Protein AF-A0AAW2DMS9-F1 (afdb_monomer)

InterPro domains:
  IPR039776 Sister chromatid cohesion protein Pds5 [PTHR12663] (1-116)

Nearest PDB structures (foldseek):
  6p7v-assembly1_A  TM=5.536E-01  e=5.545E+00  Kluyveromyces lactis
  3rce-assembly1_A  TM=3.469E-01  e=4.468E+00  Campylobacter lari

Foldseek 3Di:
DLVVLVVLLVVLLCVLVDDPVCVVVLLVSLVVCLVVLVLVVCVVVVNPVSSLSNLLSLLSNVPDPDDPSSNVSSVNSVVCCVVPDPDDDPSNVVSVVVSVVVVVVVVDPPVPPPPD

Sequence (116 aa):
MKEIFQLIAAACENMSHMSTRSYKKVTSILDTIAKVKLCFVMLDHECDALVVEMFQSFMKMIRSNHPLVVLSTMETIMSLFINESEDIFLDFLSSLFAIVRKANQNVSPISSTLGE

Structure (mmCIF, N/CA/C/O backbone):
data_AF-A0AAW2DMS9-F1
#
_entry.id   AF-A0AAW2DMS9-F1
#
loop_
_atom_site.group_PDB
_atom_site.id
_atom_site.type_symbol
_atom_site.label_atom_id
_atom_site.label_alt_id
_atom_site.label_comp_id
_atom_site.label_asym_id
_atom_site.label_entity_id
_atom_site.label_seq_id
_atom_site.pdbx_PDB_ins_code
_atom_site.Cartn_x
_atom_site.Cartn_y
_atom_site.Cartn_z
_atom_site.occupancy
_atom_site.B_iso_or_equiv
_atom_site.auth_seq_id
_atom_site.auth_comp_id
_atom_site.auth_asym_id
_atom_site.auth_atom_id
_atom_site.pdbx_PDB_model_num
ATOM 1 N N . MET A 1 1 ? -14.762 7.860 5.493 1.00 87.81 1 MET A N 1
ATOM 2 C CA . MET A 1 1 ? -13.297 7.621 5.472 1.00 87.81 1 MET A CA 1
ATOM 3 C C . MET A 1 1 ? -12.937 6.273 4.861 1.00 87.81 1 MET A C 1
ATOM 5 O O . MET A 1 1 ? -12.182 6.282 3.899 1.00 87.81 1 MET A O 1
ATOM 9 N N . LYS A 1 2 ? -13.510 5.145 5.318 1.00 91.06 2 LYS A N 1
ATOM 10 C CA . LYS A 1 2 ? -13.210 3.804 4.765 1.00 91.06 2 LYS A CA 1
ATOM 11 C C . LYS A 1 2 ? -13.360 3.706 3.235 1.00 91.06 2 LYS A C 1
ATOM 13 O O . LYS A 1 2 ? -12.476 3.179 2.576 1.00 91.06 2 LYS A O 1
ATOM 18 N N . GLU A 1 3 ? -14.401 4.309 2.662 1.00 94.06 3 GLU A N 1
ATOM 19 C CA . GLU A 1 3 ? -14.625 4.371 1.202 1.00 94.06 3 GLU A CA 1
ATOM 20 C C . GLU A 1 3 ? -13.470 5.044 0.436 1.00 94.06 3 GLU A C 1
ATOM 22 O O . GLU A 1 3 ? -13.098 4.615 -0.654 1.00 94.06 3 GLU A O 1
ATOM 27 N N . ILE A 1 4 ? -12.861 6.084 1.019 1.00 93.06 4 ILE A N 1
ATOM 28 C CA . ILE A 1 4 ? -11.708 6.773 0.422 1.00 93.06 4 ILE A CA 1
ATOM 29 C C . ILE A 1 4 ? -10.494 5.845 0.440 1.00 93.06 4 ILE A C 1
ATOM 31 O O . ILE A 1 4 ? -9.781 5.746 -0.556 1.00 93.06 4 ILE A O 1
ATOM 35 N N . PHE A 1 5 ? -10.273 5.129 1.543 1.00 94.38 5 PHE A N 1
ATOM 36 C CA . PHE A 1 5 ? -9.180 4.163 1.643 1.00 94.38 5 PHE A CA 1
ATOM 37 C C . PHE A 1 5 ? -9.346 3.004 0.662 1.00 94.38 5 PHE A C 1
ATOM 39 O O . PHE A 1 5 ? -8.376 2.621 0.018 1.00 94.38 5 PHE A O 1
ATOM 46 N N . GLN A 1 6 ? -10.572 2.511 0.471 1.00 94.31 6 GLN A N 1
ATOM 47 C CA . GLN A 1 6 ? -10.878 1.506 -0.550 1.00 94.31 6 GLN A CA 1
ATOM 48 C C . GLN A 1 6 ? -10.545 2.017 -1.954 1.00 94.31 6 GLN A C 1
ATOM 50 O O . GLN A 1 6 ? -9.915 1.308 -2.736 1.00 94.31 6 GLN A O 1
ATOM 55 N N . LEU A 1 7 ? -10.899 3.269 -2.264 1.00 93.06 7 LEU A N 1
ATOM 56 C CA . LEU A 1 7 ? -10.562 3.877 -3.549 1.00 93.06 7 LEU A CA 1
ATOM 57 C C . LEU A 1 7 ? -9.041 3.989 -3.746 1.00 93.06 7 LEU A C 1
ATOM 59 O O . LEU A 1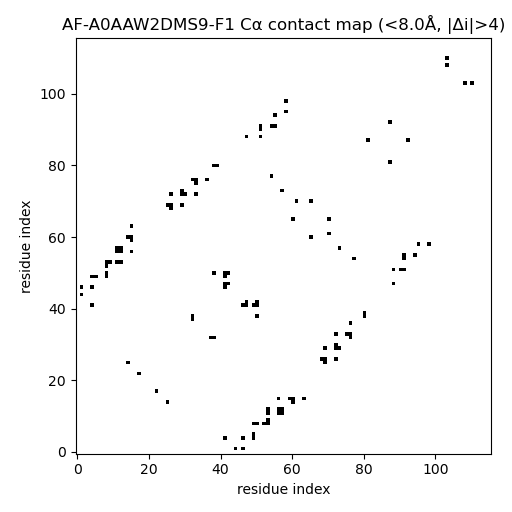 7 ? -8.545 3.755 -4.848 1.00 93.06 7 LEU A O 1
ATOM 63 N N . ILE A 1 8 ? -8.294 4.322 -2.690 1.00 91.06 8 ILE A N 1
ATOM 64 C CA . ILE A 1 8 ? -6.829 4.409 -2.732 1.00 91.06 8 ILE A CA 1
ATOM 65 C C . ILE A 1 8 ? -6.196 3.021 -2.907 1.00 91.06 8 ILE A C 1
ATOM 67 O O . ILE A 1 8 ? -5.314 2.869 -3.753 1.00 91.06 8 ILE A O 1
ATOM 71 N N . ALA A 1 9 ? -6.654 2.010 -2.165 1.00 90.44 9 ALA A N 1
ATOM 72 C CA . ALA A 1 9 ? -6.175 0.633 -2.288 1.00 90.44 9 ALA A CA 1
ATOM 73 C C . ALA A 1 9 ? -6.430 0.084 -3.703 1.00 90.44 9 ALA A C 1
ATOM 75 O O . ALA A 1 9 ? -5.502 -0.390 -4.361 1.00 90.44 9 ALA A O 1
ATOM 76 N N . ALA A 1 10 ? -7.641 0.284 -4.234 1.00 89.81 10 ALA A N 1
ATOM 77 C CA . ALA A 1 10 ? -7.988 -0.072 -5.608 1.00 89.81 10 ALA A CA 1
ATOM 78 C C . ALA A 1 10 ? -7.136 0.691 -6.637 1.00 89.81 10 ALA A C 1
ATOM 80 O O . ALA A 1 10 ? -6.719 0.133 -7.655 1.00 89.81 10 ALA A O 1
ATOM 81 N N . ALA A 1 11 ? -6.832 1.969 -6.392 1.00 87.44 11 ALA A N 1
ATOM 82 C CA . ALA A 1 11 ? -5.934 2.727 -7.257 1.00 87.44 11 ALA A CA 1
ATOM 83 C C . ALA A 1 11 ? -4.518 2.134 -7.265 1.00 87.44 11 ALA A C 1
ATOM 85 O O . ALA A 1 11 ? -3.915 2.083 -8.335 1.00 87.44 11 ALA A O 1
ATOM 86 N N . CYS A 1 12 ? -4.014 1.671 -6.114 1.00 86.88 12 CYS A N 1
ATOM 87 C CA . CYS A 1 12 ? -2.709 1.019 -5.972 1.00 86.88 12 CYS A CA 1
ATOM 88 C C . CYS A 1 12 ? -2.643 -0.333 -6.688 1.00 86.88 12 CYS A C 1
ATOM 90 O O . CYS A 1 12 ? -1.668 -0.598 -7.389 1.00 86.88 12 CYS A O 1
ATOM 92 N N . GLU A 1 13 ? -3.686 -1.155 -6.591 1.00 86.31 13 GLU A N 1
ATOM 93 C CA . GLU A 1 13 ? -3.771 -2.424 -7.322 1.00 86.31 13 GLU A CA 1
ATOM 94 C C . GLU A 1 13 ? -3.668 -2.211 -8.842 1.00 86.31 13 GLU A C 1
ATOM 96 O O . GLU A 1 13 ? -2.880 -2.862 -9.540 1.00 86.31 13 GLU A O 1
ATOM 101 N N . ASN A 1 14 ? -4.385 -1.203 -9.347 1.00 83.00 14 ASN A N 1
ATOM 102 C CA . ASN A 1 14 ? -4.391 -0.844 -10.762 1.00 83.00 14 ASN A CA 1
ATOM 103 C C . ASN A 1 14 ? -3.056 -0.262 -11.267 1.00 83.00 14 ASN A C 1
ATOM 105 O O . ASN A 1 14 ? -2.851 -0.180 -12.480 1.00 83.00 14 ASN A O 1
ATOM 109 N N . MET A 1 15 ? -2.124 0.121 -10.384 1.00 78.88 15 MET A N 1
ATOM 110 C CA . ME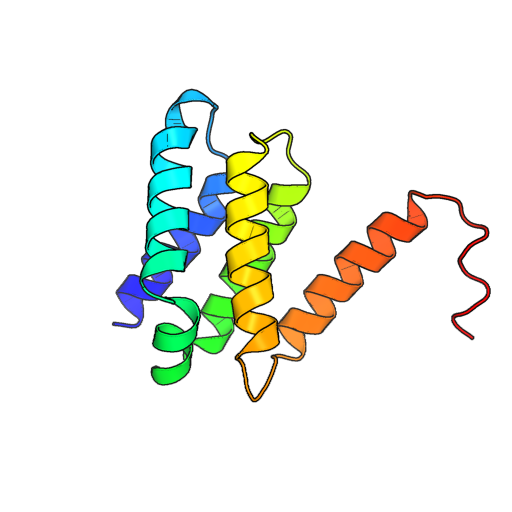T A 1 15 ? -0.810 0.640 -10.796 1.00 78.88 15 MET A CA 1
ATOM 111 C C . MET A 1 15 ? 0.039 -0.415 -11.516 1.00 78.88 15 MET A C 1
ATOM 113 O O . MET A 1 15 ? 0.845 -0.054 -12.374 1.00 78.88 15 MET A O 1
ATOM 117 N N . SER A 1 16 ? -0.190 -1.703 -11.240 1.00 67.25 16 SER A N 1
ATOM 118 C CA . SER A 1 16 ? 0.485 -2.825 -11.909 1.00 67.25 16 SER A CA 1
ATOM 119 C C . SER A 1 16 ? 0.186 -2.913 -13.414 1.00 67.25 16 SER A C 1
ATOM 121 O O . SER A 1 16 ? 0.999 -3.418 -14.187 1.00 67.25 16 SER A O 1
ATOM 123 N N . HIS A 1 17 ? -0.953 -2.366 -13.850 1.00 68.81 17 HIS A N 1
ATOM 124 C CA . HIS A 1 17 ? -1.399 -2.361 -15.245 1.00 68.81 17 HIS A CA 1
ATOM 125 C C . HIS A 1 17 ? -1.076 -1.050 -15.982 1.00 68.81 17 HIS A C 1
ATOM 127 O O . HIS A 1 17 ? -1.381 -0.903 -17.168 1.00 68.81 17 HIS A O 1
ATOM 133 N N . MET A 1 18 ? -0.479 -0.067 -15.300 1.00 66.12 18 MET A N 1
ATOM 134 C CA . MET A 1 18 ? -0.270 1.267 -15.858 1.00 66.12 18 MET A CA 1
ATOM 135 C C . MET A 1 18 ? 0.902 1.307 -16.845 1.00 66.12 18 MET A C 1
ATOM 137 O O . MET A 1 18 ? 2.038 0.966 -16.517 1.00 66.12 18 MET A O 1
ATOM 141 N N . SER A 1 19 ? 0.630 1.815 -18.053 1.00 64.19 19 SER A N 1
ATOM 142 C CA . SER A 1 19 ? 1.660 2.105 -19.059 1.00 64.19 19 SER A CA 1
ATOM 143 C C . SER A 1 19 ? 2.679 3.147 -18.570 1.00 64.19 19 SER A C 1
ATOM 145 O O . SER A 1 19 ? 2.384 3.987 -17.714 1.00 64.19 19 SER A O 1
ATOM 147 N N . THR A 1 20 ? 3.856 3.168 -19.197 1.00 62.38 20 THR A N 1
ATOM 148 C CA . THR A 1 20 ? 4.955 4.117 -18.936 1.00 62.38 20 THR A CA 1
ATOM 149 C C . THR A 1 20 ? 4.539 5.591 -18.925 1.00 62.38 20 THR A C 1
ATOM 151 O O . THR A 1 20 ? 5.115 6.395 -18.192 1.00 62.38 20 THR A O 1
ATOM 154 N N . ARG A 1 21 ? 3.501 5.964 -19.686 1.00 63.59 21 ARG A N 1
ATOM 155 C CA . ARG A 1 21 ? 2.991 7.343 -19.771 1.00 63.59 21 ARG A CA 1
ATOM 156 C C . ARG A 1 21 ? 2.336 7.829 -18.470 1.00 63.59 21 ARG A C 1
ATOM 158 O O . ARG A 1 21 ? 2.247 9.035 -18.251 1.00 63.59 21 ARG A O 1
ATOM 165 N N . SER A 1 22 ? 1.920 6.908 -17.600 1.00 71.25 22 SER A N 1
ATOM 166 C CA . SER A 1 22 ? 1.200 7.191 -16.351 1.00 71.25 22 SER A CA 1
ATOM 167 C C . SER A 1 22 ? 2.097 7.206 -15.106 1.00 71.25 22 SER A C 1
ATOM 169 O O . SER A 1 22 ? 1.596 7.452 -14.007 1.00 71.25 22 SER A O 1
ATOM 171 N N . TYR A 1 23 ? 3.416 6.997 -15.235 1.00 73.81 23 TYR A N 1
ATOM 172 C CA . TYR A 1 23 ? 4.299 6.878 -14.066 1.00 73.81 23 TYR A CA 1
ATOM 173 C C . TYR A 1 23 ? 4.363 8.125 -13.195 1.00 73.81 23 TYR A C 1
ATOM 175 O O . TYR A 1 23 ? 4.391 7.991 -11.980 1.00 73.81 23 TYR A O 1
ATOM 183 N N . LYS A 1 24 ? 4.276 9.333 -13.766 1.00 81.06 24 LYS A N 1
ATOM 184 C CA . LYS A 1 24 ? 4.214 10.564 -12.956 1.00 81.06 24 LYS A CA 1
ATOM 185 C C . LYS A 1 24 ? 3.040 10.550 -11.973 1.00 81.06 24 LYS A C 1
ATOM 187 O O . LYS A 1 24 ? 3.182 11.003 -10.843 1.00 81.06 24 LYS A O 1
ATOM 192 N N . LYS A 1 25 ? 1.894 10.000 -12.391 1.00 83.88 25 LYS A N 1
ATOM 193 C CA . LYS A 1 25 ? 0.705 9.884 -11.541 1.00 83.88 25 LYS A CA 1
ATOM 194 C C . LYS A 1 25 ? 0.902 8.817 -10.464 1.00 83.88 25 LYS A C 1
ATOM 196 O O . LYS A 1 25 ? 0.606 9.084 -9.308 1.00 83.88 25 LYS A O 1
ATOM 201 N N . VAL A 1 26 ? 1.452 7.658 -10.831 1.00 83.12 26 VAL A N 1
ATOM 202 C CA . VAL A 1 26 ? 1.801 6.580 -9.887 1.00 83.12 26 VAL A CA 1
ATOM 203 C C . VAL A 1 26 ? 2.758 7.094 -8.811 1.00 83.12 26 VAL A C 1
ATOM 205 O O . VAL A 1 26 ? 2.457 6.993 -7.626 1.00 83.12 26 VAL A O 1
ATOM 208 N N . THR A 1 27 ? 3.861 7.729 -9.214 1.00 83.62 27 THR A N 1
ATOM 209 C CA . THR A 1 27 ? 4.841 8.306 -8.288 1.00 83.62 27 THR A CA 1
ATOM 210 C C . THR A 1 27 ? 4.206 9.358 -7.387 1.00 83.62 27 THR A C 1
ATOM 212 O O . THR A 1 27 ? 4.439 9.329 -6.188 1.00 83.62 27 THR A O 1
ATOM 215 N N . SER A 1 28 ? 3.361 10.246 -7.923 1.00 88.38 28 SER A N 1
ATOM 216 C CA . SER A 1 28 ? 2.679 11.260 -7.109 1.00 88.38 28 SER A CA 1
ATOM 217 C C . SER A 1 28 ? 1.745 10.650 -6.058 1.00 88.38 28 SER A C 1
ATOM 219 O O . SER A 1 28 ? 1.650 11.187 -4.955 1.00 88.38 28 SER A O 1
ATOM 221 N N . ILE A 1 29 ? 1.051 9.552 -6.375 1.00 89.44 29 ILE A N 1
ATOM 222 C CA . ILE A 1 29 ? 0.166 8.880 -5.414 1.00 89.44 29 ILE A CA 1
ATOM 223 C C . ILE A 1 29 ? 0.999 8.224 -4.312 1.00 89.44 29 ILE A C 1
ATOM 225 O O . ILE A 1 29 ? 0.726 8.453 -3.139 1.00 89.44 29 ILE A O 1
ATOM 229 N N . LEU A 1 30 ? 2.042 7.472 -4.674 1.00 90.88 30 LEU A N 1
ATOM 230 C CA . LEU A 1 30 ? 2.920 6.810 -3.702 1.00 90.88 30 LEU A CA 1
ATOM 231 C C . LEU A 1 30 ? 3.640 7.818 -2.799 1.00 90.88 30 LEU A C 1
ATOM 233 O O . LEU A 1 30 ? 3.686 7.631 -1.589 1.00 90.88 30 LEU A O 1
ATOM 237 N N . ASP A 1 31 ? 4.134 8.919 -3.366 1.00 91.00 31 ASP A N 1
ATOM 238 C CA . ASP A 1 31 ? 4.742 10.016 -2.608 1.00 91.00 31 ASP A CA 1
ATOM 239 C C . ASP A 1 31 ? 3.748 10.638 -1.616 1.00 91.00 31 ASP A C 1
ATOM 241 O O . ASP A 1 31 ? 4.091 10.905 -0.466 1.00 91.00 31 ASP A O 1
ATOM 245 N N . THR A 1 32 ? 2.482 10.793 -2.017 1.00 92.56 32 THR A N 1
ATOM 246 C CA . THR A 1 32 ? 1.428 11.264 -1.107 1.00 92.56 32 THR A CA 1
ATOM 247 C C . THR A 1 32 ? 1.182 10.264 0.021 1.00 92.56 32 THR A C 1
ATOM 249 O O . THR A 1 32 ? 1.174 10.668 1.180 1.00 92.56 32 THR A O 1
ATOM 252 N N . ILE A 1 33 ? 1.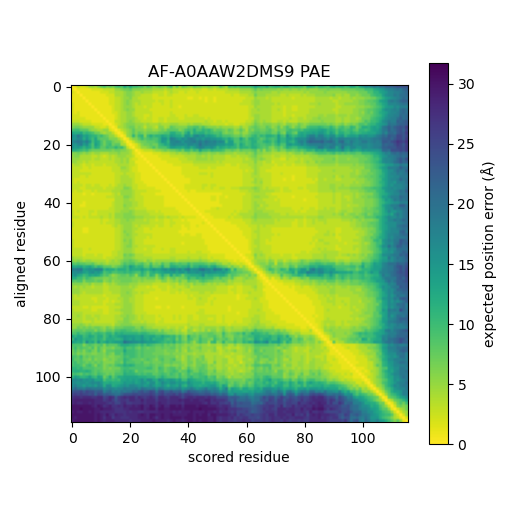037 8.970 -0.297 1.00 93.12 33 ILE A N 1
ATOM 253 C CA . ILE A 1 33 ? 0.847 7.885 0.683 1.00 93.12 33 ILE A CA 1
ATOM 254 C C . ILE A 1 33 ? 1.978 7.887 1.718 1.00 93.12 33 ILE A C 1
ATOM 256 O O . ILE A 1 33 ? 1.707 7.811 2.917 1.00 93.12 33 ILE A O 1
ATOM 260 N N . ALA A 1 34 ? 3.225 8.020 1.258 1.00 92.19 34 ALA A N 1
ATOM 261 C CA . ALA A 1 34 ? 4.403 8.087 2.113 1.00 92.19 34 ALA A CA 1
ATOM 262 C C . ALA A 1 34 ? 4.380 9.323 3.025 1.00 92.19 34 ALA A C 1
ATOM 264 O O . ALA A 1 34 ? 4.505 9.196 4.242 1.00 92.19 34 ALA A O 1
ATOM 265 N N . LYS A 1 35 ? 4.172 10.517 2.455 1.00 92.44 35 LYS A N 1
ATOM 266 C CA . LYS A 1 35 ? 4.198 11.795 3.189 1.00 92.44 35 LYS A CA 1
ATOM 267 C C . LYS A 1 35 ? 3.145 11.885 4.280 1.00 92.44 35 LYS A C 1
ATOM 269 O O . LYS A 1 35 ? 3.438 12.382 5.362 1.00 92.44 35 LYS A O 1
ATOM 274 N N . VAL A 1 36 ? 1.929 11.428 3.995 1.00 93.50 36 VAL A N 1
ATOM 275 C CA . VAL A 1 36 ? 0.828 11.477 4.968 1.00 93.50 36 VAL A CA 1
ATOM 276 C C . VAL A 1 36 ? 0.818 10.271 5.901 1.00 93.50 36 VAL A C 1
ATOM 278 O O . VAL A 1 36 ? -0.089 10.166 6.721 1.00 93.50 36 VAL A O 1
ATOM 281 N N . LYS A 1 37 ? 1.790 9.354 5.769 1.00 92.81 37 LYS A N 1
ATOM 282 C CA . LYS A 1 37 ? 1.847 8.106 6.537 1.00 92.81 37 LYS A CA 1
ATOM 283 C C . LYS A 1 37 ? 0.504 7.361 6.498 1.00 92.81 37 LYS A C 1
ATOM 285 O O . LYS A 1 37 ? 0.022 6.869 7.514 1.00 92.81 37 LYS A O 1
ATOM 290 N N . LEU A 1 38 ? -0.108 7.279 5.309 1.00 94.31 38 LEU A N 1
ATOM 291 C CA . LEU A 1 38 ? -1.509 6.862 5.143 1.00 94.31 38 LEU A CA 1
ATOM 292 C C . LEU A 1 38 ? -1.817 5.506 5.790 1.00 94.31 38 LEU A C 1
ATOM 294 O O . LEU A 1 38 ? -2.905 5.330 6.323 1.00 94.31 38 LEU A O 1
ATOM 298 N N . CYS A 1 39 ? -0.867 4.568 5.761 1.00 92.38 39 CYS A N 1
ATOM 299 C CA . CYS A 1 39 ? -1.037 3.246 6.362 1.00 92.38 39 CYS A CA 1
ATOM 300 C C . CYS A 1 39 ? -1.403 3.341 7.850 1.00 92.38 39 CYS A C 1
ATOM 302 O O . CYS A 1 39 ? -2.310 2.647 8.283 1.00 92.38 39 CYS A O 1
ATOM 304 N N . PHE A 1 40 ? -0.767 4.243 8.603 1.00 91.88 40 PHE A N 1
ATOM 305 C CA . PHE A 1 40 ? -1.056 4.448 10.026 1.00 91.88 40 PHE A CA 1
ATOM 306 C C . PHE A 1 40 ? -2.430 5.078 10.231 1.00 91.88 40 PHE A C 1
ATOM 308 O O . PHE A 1 40 ? -3.208 4.597 11.042 1.00 91.88 40 PHE A O 1
ATOM 315 N N . VAL A 1 41 ? -2.791 6.056 9.394 1.00 93.69 41 VAL A N 1
ATOM 316 C CA . VAL A 1 41 ? -4.144 6.632 9.404 1.00 93.69 41 VAL A CA 1
ATOM 317 C C . VAL A 1 41 ? -5.201 5.557 9.126 1.00 93.69 41 VAL A C 1
ATOM 319 O O . VAL A 1 41 ? -6.286 5.593 9.698 1.00 93.69 41 VAL A O 1
ATOM 322 N N . MET A 1 42 ? -4.912 4.591 8.253 1.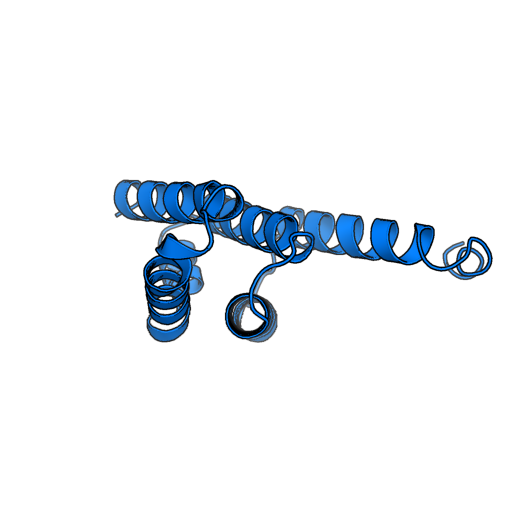00 92.69 42 MET A N 1
ATOM 323 C CA . MET A 1 42 ? -5.805 3.460 7.994 1.00 92.69 42 MET A CA 1
ATOM 324 C C . MET A 1 42 ? -5.899 2.516 9.200 1.00 92.69 42 MET A C 1
ATOM 326 O O . MET A 1 42 ? -6.996 2.033 9.476 1.00 92.69 42 MET A O 1
ATOM 330 N N . LEU A 1 43 ? -4.805 2.294 9.937 1.00 89.81 43 LEU A N 1
ATOM 331 C CA . LEU A 1 43 ? -4.823 1.497 11.171 1.00 89.81 43 LEU A CA 1
ATOM 332 C C . LEU A 1 43 ? -5.662 2.151 12.265 1.00 89.81 43 LEU A C 1
ATOM 334 O O . LEU A 1 43 ? -6.513 1.487 12.847 1.00 89.81 43 LEU A O 1
ATOM 338 N N . ASP A 1 44 ? -5.532 3.467 12.448 1.00 90.94 44 ASP A N 1
ATOM 339 C CA . ASP A 1 44 ? -6.343 4.234 13.406 1.00 90.94 44 ASP A CA 1
ATOM 340 C C . ASP A 1 44 ? -7.857 4.118 13.133 1.00 90.94 44 ASP A C 1
ATOM 342 O O . ASP A 1 44 ? -8.685 4.411 13.994 1.00 90.94 44 ASP A O 1
ATOM 346 N N . HIS A 1 45 ? -8.231 3.713 11.915 1.00 92.06 45 HIS A N 1
ATOM 347 C CA . HIS A 1 45 ? -9.611 3.523 11.475 1.00 92.06 45 HIS A CA 1
ATOM 348 C C . HIS A 1 45 ? -9.990 2.044 11.287 1.00 92.06 45 HIS A C 1
ATOM 350 O O . HIS A 1 45 ? -10.995 1.768 10.617 1.00 92.06 45 HIS A O 1
ATOM 356 N N . GLU A 1 46 ? -9.213 1.100 11.827 1.00 90.69 46 GLU A N 1
ATOM 357 C CA . GLU A 1 46 ? -9.468 -0.348 11.736 1.00 90.69 46 GLU A CA 1
ATOM 358 C C . GLU A 1 46 ? -9.641 -0.797 10.268 1.00 90.69 46 GLU A C 1
ATOM 360 O O . GLU A 1 46 ? -10.658 -1.384 9.867 1.00 90.69 46 GLU A O 1
ATOM 365 N N . CYS A 1 47 ? -8.710 -0.367 9.409 1.00 92.12 47 CYS A N 1
ATOM 366 C CA . CYS A 1 47 ? -8.662 -0.680 7.976 1.00 92.12 47 CYS A CA 1
ATOM 367 C C . CYS A 1 47 ? -7.427 -1.516 7.605 1.00 92.12 47 CYS A C 1
ATOM 369 O O . CYS A 1 47 ? -6.869 -1.380 6.516 1.00 92.12 47 CYS A O 1
ATOM 371 N N . ASP A 1 48 ? -7.023 -2.399 8.506 1.00 89.62 48 ASP A N 1
ATOM 372 C CA . ASP A 1 48 ? -5.849 -3.271 8.460 1.00 89.62 48 ASP A CA 1
ATOM 373 C C . ASP A 1 48 ? -5.818 -4.117 7.181 1.00 89.62 48 ASP A C 1
ATOM 375 O O . ASP A 1 48 ? -4.818 -4.156 6.466 1.00 89.62 48 ASP A O 1
ATOM 379 N N . ALA A 1 49 ? -6.962 -4.708 6.819 1.00 90.00 49 ALA A N 1
ATOM 380 C CA . ALA A 1 49 ? -7.105 -5.504 5.601 1.00 90.00 49 ALA A CA 1
ATOM 381 C C . ALA A 1 49 ? -6.740 -4.709 4.333 1.00 90.00 49 ALA A C 1
ATOM 383 O O . ALA A 1 49 ? -6.040 -5.220 3.462 1.00 90.00 49 ALA A O 1
ATOM 384 N N . LEU A 1 50 ? -7.127 -3.430 4.256 1.00 93.06 50 LEU A N 1
ATOM 385 C CA . LEU A 1 50 ? -6.801 -2.575 3.110 1.00 93.06 50 LEU A CA 1
ATOM 386 C C . LEU A 1 50 ? -5.307 -2.220 3.064 1.00 93.06 50 LEU A C 1
ATOM 388 O O . LEU A 1 50 ? -4.746 -2.057 1.980 1.00 93.06 50 LEU A O 1
ATOM 392 N N . VAL A 1 51 ? -4.645 -2.113 4.223 1.00 91.75 51 VAL A N 1
ATOM 393 C CA . VAL A 1 51 ? -3.185 -1.938 4.292 1.00 91.75 51 VAL A CA 1
ATOM 394 C C . VAL A 1 51 ? -2.484 -3.182 3.743 1.00 91.75 51 VAL A C 1
ATOM 396 O O . VAL A 1 51 ? -1.586 -3.066 2.905 1.00 91.75 51 VAL A O 1
ATOM 399 N N . VAL A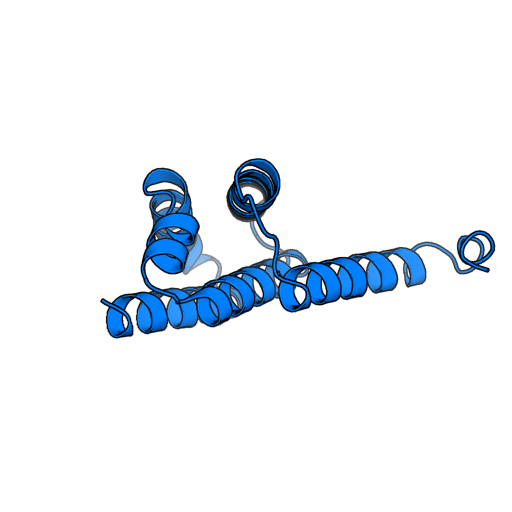 1 52 ? -2.938 -4.373 4.149 1.00 89.69 52 VAL A N 1
ATOM 400 C CA . VAL A 1 52 ? -2.423 -5.651 3.637 1.00 89.69 52 VAL A CA 1
ATOM 401 C C . VAL A 1 52 ? -2.607 -5.745 2.117 1.00 89.69 52 VAL A C 1
ATOM 403 O O . VAL A 1 52 ? -1.642 -6.029 1.406 1.00 89.69 52 VAL A O 1
ATOM 406 N N . GLU A 1 53 ? -3.800 -5.446 1.596 1.00 90.25 53 GLU A N 1
ATOM 407 C CA . GLU A 1 53 ? -4.097 -5.454 0.154 1.00 90.25 53 GLU A CA 1
ATOM 408 C C . GLU A 1 53 ? -3.207 -4.481 -0.639 1.00 90.25 53 GLU A C 1
ATOM 410 O O . GLU A 1 53 ? -2.684 -4.817 -1.713 1.00 90.25 53 GLU A O 1
ATOM 415 N N . MET A 1 54 ? -2.980 -3.279 -0.101 1.00 91.31 54 MET A N 1
ATOM 416 C CA . MET A 1 54 ? -2.114 -2.280 -0.724 1.00 91.31 54 MET A CA 1
ATOM 417 C C . MET A 1 54 ? -0.663 -2.772 -0.803 1.00 91.31 54 MET A C 1
ATOM 419 O O . MET A 1 54 ? -0.029 -2.676 -1.857 1.00 91.31 54 MET A O 1
ATOM 423 N N . PHE A 1 55 ? -0.141 -3.371 0.266 1.00 89.44 55 PHE A N 1
ATOM 424 C CA . PHE A 1 55 ? 1.210 -3.925 0.256 1.00 89.44 55 PHE A CA 1
ATOM 425 C C . PHE A 1 55 ? 1.355 -5.151 -0.637 1.00 89.44 55 PHE A C 1
ATOM 427 O O . PHE A 1 55 ? 2.341 -5.256 -1.368 1.00 89.44 55 PHE A O 1
ATOM 434 N N . GLN A 1 56 ? 0.364 -6.040 -0.664 1.00 87.12 56 GLN A N 1
ATOM 435 C CA . GLN A 1 56 ? 0.332 -7.141 -1.626 1.00 87.12 56 GLN A CA 1
ATOM 436 C C . GLN A 1 56 ? 0.360 -6.623 -3.072 1.00 87.12 56 GLN A C 1
ATOM 438 O O . GLN A 1 56 ? 1.012 -7.218 -3.934 1.00 87.12 56 GLN A O 1
ATOM 443 N N . SER A 1 57 ? -0.294 -5.492 -3.346 1.00 87.00 57 SER A N 1
ATOM 444 C CA . SER A 1 57 ? -0.247 -4.832 -4.654 1.00 87.00 57 SER A CA 1
ATOM 445 C C . SER A 1 57 ? 1.150 -4.297 -4.985 1.00 87.00 57 SER A C 1
ATOM 447 O O . SER A 1 57 ? 1.660 -4.560 -6.076 1.00 87.00 57 SER A O 1
ATOM 449 N N . PHE A 1 58 ? 1.825 -3.639 -4.037 1.00 86.88 58 PHE A N 1
ATOM 450 C CA . PHE A 1 58 ? 3.211 -3.176 -4.215 1.00 86.88 58 PHE A CA 1
ATOM 451 C C . PHE A 1 58 ? 4.161 -4.340 -4.494 1.00 86.88 58 PHE A C 1
ATOM 453 O O . PHE A 1 58 ? 4.945 -4.316 -5.440 1.00 86.88 58 PHE A O 1
ATOM 460 N N . MET A 1 59 ? 4.023 -5.415 -3.725 1.00 81.94 59 MET A N 1
ATOM 461 C CA . MET A 1 59 ? 4.786 -6.645 -3.881 1.00 81.94 59 MET A CA 1
ATOM 462 C C . MET A 1 59 ? 4.609 -7.306 -5.258 1.00 81.94 59 MET A C 1
ATOM 464 O O . MET A 1 59 ? 5.576 -7.811 -5.836 1.00 81.94 59 MET A O 1
ATOM 468 N N . LYS A 1 60 ? 3.387 -7.305 -5.812 1.00 79.75 60 LYS A N 1
ATOM 469 C CA . LYS A 1 60 ? 3.131 -7.750 -7.194 1.00 79.75 60 LYS A CA 1
ATOM 470 C C . LYS A 1 60 ? 3.850 -6.842 -8.197 1.00 79.75 60 LYS A C 1
ATOM 472 O O . LYS A 1 60 ? 4.430 -7.349 -9.155 1.00 79.75 60 LYS A O 1
ATOM 477 N N . MET A 1 61 ? 3.872 -5.534 -7.941 1.00 77.44 61 MET A N 1
ATOM 478 C CA . MET A 1 61 ? 4.523 -4.534 -8.788 1.00 77.44 61 MET A CA 1
ATOM 479 C C . MET A 1 61 ? 6.052 -4.604 -8.793 1.00 77.44 61 MET A C 1
ATOM 481 O O . MET A 1 61 ? 6.654 -4.349 -9.833 1.00 77.44 61 MET A O 1
ATOM 485 N N . ILE A 1 62 ? 6.697 -4.990 -7.688 1.00 71.69 62 ILE A N 1
ATOM 486 C CA . ILE A 1 62 ? 8.168 -5.117 -7.624 1.00 71.69 62 ILE A CA 1
ATOM 487 C C . ILE A 1 62 ? 8.708 -6.098 -8.682 1.00 71.69 62 ILE A C 1
ATOM 489 O O . ILE A 1 62 ? 9.843 -5.976 -9.132 1.00 71.69 62 ILE A O 1
ATOM 493 N N . ARG A 1 63 ? 7.880 -7.047 -9.138 1.00 65.25 63 ARG A N 1
ATOM 494 C CA . ARG A 1 63 ? 8.240 -8.023 -10.180 1.00 65.25 63 ARG A CA 1
ATOM 495 C C . ARG A 1 63 ? 8.122 -7.493 -11.615 1.00 65.25 63 ARG A C 1
ATOM 497 O O . ARG A 1 63 ? 8.553 -8.178 -12.539 1.00 65.25 63 ARG A O 1
ATOM 504 N N . SER A 1 64 ? 7.523 -6.324 -11.821 1.00 64.19 64 SER A N 1
ATOM 505 C CA . SER A 1 64 ? 7.396 -5.672 -13.133 1.00 64.19 64 SER A CA 1
ATOM 506 C C . SER A 1 64 ? 8.557 -4.711 -13.390 1.00 64.19 64 SER A C 1
ATOM 508 O O . SER A 1 64 ? 9.140 -4.165 -12.460 1.00 64.19 64 SER A O 1
ATOM 510 N N . ASN A 1 65 ? 8.874 -4.473 -14.667 1.00 66.06 65 ASN A N 1
ATOM 511 C CA . ASN A 1 65 ? 9.998 -3.641 -15.115 1.00 66.06 65 ASN A CA 1
ATOM 512 C C . ASN A 1 65 ? 9.715 -2.124 -14.931 1.00 66.06 65 ASN A C 1
ATOM 514 O O . ASN A 1 65 ? 9.697 -1.357 -15.893 1.00 66.06 65 ASN A O 1
ATOM 518 N N . HIS A 1 66 ? 9.400 -1.703 -13.702 1.00 69.94 66 HIS A N 1
ATOM 519 C CA . HIS A 1 66 ? 9.086 -0.319 -13.336 1.00 69.94 66 HIS A CA 1
ATOM 520 C C . HIS A 1 66 ? 10.347 0.528 -13.089 1.00 69.94 66 HIS A C 1
ATOM 522 O O . HIS A 1 66 ? 11.406 -0.013 -12.769 1.00 69.94 66 HIS A O 1
ATOM 528 N N . PRO A 1 67 ? 10.248 1.872 -13.173 1.00 76.50 67 PRO A N 1
ATOM 529 C CA . PRO A 1 67 ? 11.344 2.759 -12.798 1.00 76.50 67 PRO A CA 1
ATOM 530 C C . PRO A 1 67 ? 11.771 2.544 -11.341 1.00 76.50 67 PRO A C 1
ATOM 532 O O . PRO A 1 67 ? 10.922 2.492 -10.451 1.00 76.50 67 PRO A O 1
ATOM 535 N N . LEU A 1 68 ? 13.084 2.523 -11.090 1.00 80.00 68 LEU A N 1
ATOM 536 C CA . LEU A 1 68 ? 13.672 2.315 -9.755 1.00 80.00 68 LEU A CA 1
ATOM 537 C C . LEU A 1 68 ? 13.106 3.253 -8.680 1.00 80.00 68 LEU A C 1
ATOM 539 O O . LEU A 1 68 ? 12.941 2.848 -7.536 1.00 80.00 68 LEU A O 1
ATOM 543 N N . VAL A 1 69 ? 12.756 4.488 -9.050 1.00 82.44 69 VAL A N 1
ATOM 544 C CA . VAL A 1 69 ? 12.159 5.465 -8.125 1.00 82.44 69 VAL A CA 1
ATOM 545 C C . VAL A 1 69 ? 10.831 4.963 -7.552 1.00 82.44 69 VAL A C 1
ATOM 547 O O . VAL A 1 69 ? 10.601 5.093 -6.358 1.00 82.44 69 VAL A O 1
ATOM 550 N N . VAL A 1 70 ? 9.977 4.348 -8.377 1.00 83.38 70 VAL A N 1
ATOM 551 C CA . VAL A 1 70 ? 8.683 3.802 -7.930 1.00 83.38 70 VAL A CA 1
ATOM 552 C C . VAL A 1 70 ? 8.906 2.662 -6.938 1.00 83.38 70 VAL A C 1
ATOM 554 O O . VAL A 1 70 ? 8.255 2.621 -5.897 1.00 83.38 70 VAL A O 1
ATOM 557 N N . LEU A 1 71 ? 9.861 1.778 -7.240 1.00 83.88 71 LEU A N 1
ATOM 558 C CA . LEU A 1 71 ? 10.228 0.658 -6.372 1.00 83.88 71 LEU A CA 1
ATOM 559 C C . LEU A 1 71 ? 10.762 1.148 -5.021 1.00 83.88 71 LEU A C 1
ATOM 561 O O . LEU A 1 71 ? 10.291 0.700 -3.982 1.00 83.88 71 LEU A O 1
ATOM 565 N N . SER A 1 72 ? 11.669 2.126 -5.036 1.00 87.38 72 SER A N 1
ATOM 566 C CA . SER A 1 72 ? 12.248 2.709 -3.823 1.00 87.38 72 SER A CA 1
ATOM 567 C C . SER A 1 72 ? 11.199 3.409 -2.949 1.00 87.38 72 SER A C 1
ATOM 569 O O . SER A 1 72 ? 11.233 3.286 -1.724 1.00 87.38 72 SER A O 1
ATOM 571 N N . THR A 1 73 ? 10.220 4.102 -3.545 1.00 89.31 73 THR A N 1
ATOM 572 C CA . THR A 1 73 ? 9.120 4.699 -2.769 1.00 89.31 73 THR A CA 1
ATOM 573 C C . THR A 1 73 ? 8.259 3.624 -2.102 1.00 89.31 73 THR A C 1
ATOM 575 O O . THR A 1 73 ? 7.930 3.758 -0.927 1.00 89.31 73 THR A O 1
ATOM 578 N N . MET A 1 74 ? 7.926 2.539 -2.810 1.00 89.94 74 MET A N 1
ATOM 579 C CA . MET A 1 74 ? 7.171 1.417 -2.233 1.00 89.94 74 MET A CA 1
ATOM 580 C C . MET A 1 74 ? 7.923 0.747 -1.083 1.00 89.94 74 MET A C 1
ATOM 582 O O . MET A 1 74 ? 7.350 0.539 -0.016 1.00 89.94 74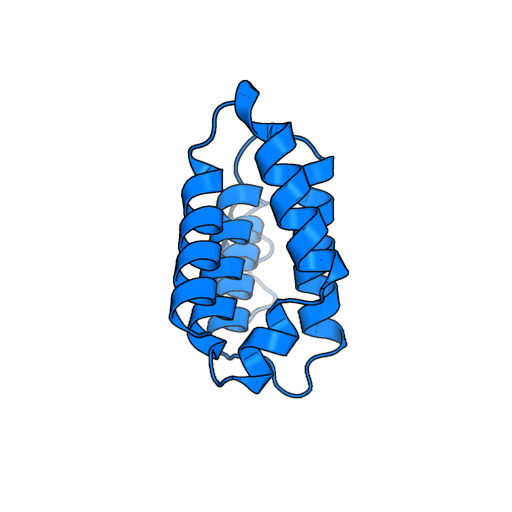 MET A O 1
ATOM 586 N N . GLU A 1 75 ? 9.211 0.463 -1.286 1.00 88.44 75 GLU A N 1
ATOM 587 C CA . GLU A 1 75 ? 10.099 -0.088 -0.261 1.00 88.44 75 GLU A CA 1
ATOM 588 C C . GLU A 1 75 ? 10.142 0.808 0.980 1.00 88.44 75 GLU A C 1
ATOM 590 O O . GLU A 1 75 ? 10.018 0.316 2.101 1.00 88.44 75 GLU A O 1
ATOM 595 N N . THR A 1 76 ? 10.249 2.125 0.785 1.00 91.62 76 THR A N 1
ATOM 596 C CA . THR A 1 76 ? 10.266 3.102 1.881 1.00 91.62 76 THR A CA 1
ATOM 597 C C . THR A 1 76 ? 8.971 3.050 2.687 1.00 91.62 76 THR A C 1
ATOM 599 O O . THR A 1 76 ? 9.023 2.985 3.912 1.00 91.62 76 THR A O 1
ATOM 602 N N . ILE A 1 77 ? 7.806 3.031 2.026 1.00 92.12 77 ILE A N 1
ATOM 603 C CA . ILE A 1 77 ? 6.505 2.957 2.711 1.00 92.12 77 ILE A CA 1
ATOM 604 C C . ILE A 1 77 ? 6.403 1.666 3.530 1.00 92.12 77 ILE A C 1
ATOM 606 O O . ILE A 1 77 ? 6.034 1.711 4.701 1.00 92.12 77 ILE A O 1
ATOM 610 N N . MET A 1 78 ? 6.745 0.522 2.930 1.00 90.56 78 MET A N 1
ATOM 611 C CA . MET A 1 78 ? 6.670 -0.780 3.600 1.00 90.56 78 MET A CA 1
ATOM 612 C C . MET A 1 78 ? 7.654 -0.882 4.771 1.00 90.56 78 MET A C 1
ATOM 614 O O . MET A 1 78 ? 7.298 -1.401 5.824 1.00 90.56 78 MET A O 1
ATOM 618 N N . SER A 1 79 ? 8.869 -0.354 4.616 1.00 89.88 79 SER A N 1
ATOM 619 C CA . SER A 1 79 ? 9.880 -0.347 5.679 1.00 89.88 79 SER A CA 1
ATOM 620 C C . SER A 1 79 ? 9.461 0.545 6.844 1.00 89.88 79 SER A C 1
ATOM 622 O O . SER A 1 79 ? 9.579 0.139 7.994 1.00 89.88 79 SER A O 1
ATOM 624 N N . LEU A 1 80 ? 8.932 1.741 6.563 1.00 89.75 80 LEU A N 1
ATOM 625 C CA . LEU A 1 80 ? 8.394 2.628 7.598 1.00 89.75 80 LEU A CA 1
ATOM 626 C C . LEU A 1 80 ? 7.259 1.955 8.367 1.00 89.75 80 LEU A C 1
ATOM 628 O O . LEU A 1 80 ? 7.241 2.009 9.591 1.00 89.75 80 LEU A O 1
ATOM 632 N N . PHE A 1 81 ? 6.353 1.280 7.656 1.00 90.38 81 PHE A N 1
ATOM 633 C CA . PHE A 1 81 ? 5.273 0.528 8.282 1.00 90.38 81 PHE A CA 1
ATOM 634 C C . PHE A 1 81 ? 5.799 -0.554 9.232 1.00 90.38 81 PHE A C 1
ATOM 636 O O . PHE A 1 81 ? 5.399 -0.587 10.386 1.00 90.38 81 PHE A O 1
ATOM 643 N N . ILE A 1 82 ? 6.732 -1.394 8.774 1.00 88.31 82 ILE A N 1
ATOM 644 C CA . ILE A 1 82 ? 7.324 -2.464 9.595 1.00 88.31 82 ILE A CA 1
ATOM 645 C C . ILE A 1 82 ? 8.043 -1.906 10.828 1.00 88.31 82 ILE A C 1
ATOM 647 O O . ILE A 1 82 ? 7.969 -2.502 11.895 1.00 88.31 82 ILE A O 1
ATOM 651 N N . ASN A 1 83 ? 8.755 -0.789 10.680 1.00 87.00 83 ASN A N 1
ATOM 652 C CA . ASN A 1 83 ? 9.594 -0.247 11.747 1.00 87.00 83 ASN A CA 1
ATOM 653 C C . ASN A 1 83 ? 8.806 0.501 12.828 1.00 87.00 83 ASN A C 1
ATOM 655 O O . ASN A 1 83 ? 9.246 0.531 13.973 1.00 87.00 83 ASN A O 1
ATOM 659 N N . GLU A 1 84 ? 7.705 1.160 12.465 1.00 88.12 84 GLU A N 1
ATOM 660 C CA . GLU A 1 84 ? 6.941 2.000 13.397 1.00 88.12 84 GLU A CA 1
ATOM 661 C C . GLU A 1 84 ? 5.640 1.336 13.885 1.00 88.12 84 GLU A C 1
ATOM 663 O O . GLU A 1 84 ? 4.997 1.862 14.788 1.00 88.12 84 GLU A O 1
ATOM 668 N N . SER A 1 85 ? 5.224 0.209 13.302 1.00 84.75 85 SER A N 1
ATOM 669 C CA . SER A 1 85 ? 4.020 -0.512 13.727 1.00 84.75 85 SER A CA 1
ATOM 670 C C . SER A 1 85 ? 4.284 -1.332 14.995 1.00 84.75 85 SER A C 1
ATOM 672 O O . SER A 1 85 ? 5.245 -2.096 15.052 1.00 84.75 85 SER A O 1
ATOM 674 N N . GLU A 1 86 ? 3.418 -1.179 16.004 1.00 79.62 86 GLU A N 1
ATOM 675 C CA . GLU A 1 86 ? 3.472 -1.975 17.241 1.00 79.62 86 GLU A CA 1
ATOM 676 C C . GLU A 1 86 ? 3.107 -3.447 16.985 1.00 79.62 86 GLU A C 1
ATOM 678 O O . GLU A 1 86 ? 3.770 -4.342 17.507 1.00 79.62 86 GLU A O 1
ATOM 683 N N . ASP A 1 87 ? 2.116 -3.689 16.119 1.00 76.69 87 ASP A N 1
ATOM 684 C CA . ASP A 1 87 ? 1.631 -5.015 15.741 1.00 76.69 87 ASP A CA 1
ATOM 685 C C . ASP A 1 87 ? 1.593 -5.175 14.217 1.00 76.69 87 ASP A C 1
ATOM 687 O O . ASP A 1 87 ? 0.835 -4.510 13.508 1.00 76.69 87 ASP A O 1
ATOM 691 N N . ILE A 1 88 ? 2.379 -6.119 13.697 1.00 75.00 88 ILE A N 1
ATOM 692 C CA . ILE A 1 88 ? 2.409 -6.422 12.264 1.00 75.00 88 ILE A CA 1
ATOM 693 C C . ILE A 1 88 ? 1.434 -7.560 11.949 1.00 75.00 88 IL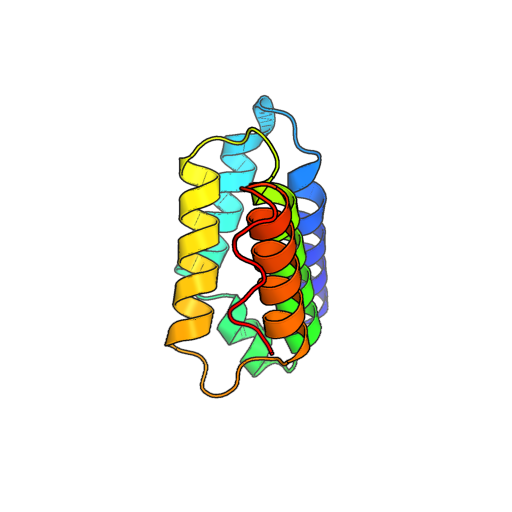E A C 1
ATOM 695 O O . ILE A 1 88 ? 1.507 -8.645 12.529 1.00 75.00 88 ILE A O 1
ATOM 699 N N . PHE A 1 89 ? 0.571 -7.356 10.952 1.00 80.19 89 PHE A N 1
ATOM 700 C CA . PHE A 1 89 ? -0.404 -8.365 10.529 1.00 80.19 89 PHE A CA 1
ATOM 701 C C . PHE A 1 89 ? 0.264 -9.651 10.040 1.00 80.19 89 PHE A C 1
ATOM 703 O O . PHE A 1 89 ? 1.118 -9.637 9.148 1.00 80.19 89 PHE A O 1
ATOM 710 N N . LEU A 1 90 ? -0.197 -10.792 10.554 1.00 80.50 90 LEU A N 1
ATOM 711 C CA . LEU A 1 90 ? 0.281 -12.110 10.135 1.00 80.50 90 LEU A CA 1
ATOM 712 C C . LEU A 1 90 ? 0.048 -12.356 8.632 1.00 80.50 90 LEU A C 1
ATOM 714 O O . LEU A 1 90 ? 0.894 -12.942 7.954 1.00 80.50 90 LEU A O 1
ATOM 718 N N . ASP A 1 91 ? -1.044 -11.826 8.079 1.00 75.81 91 ASP A N 1
ATOM 719 C CA . ASP A 1 91 ? -1.345 -11.875 6.642 1.00 75.81 91 ASP A CA 1
ATOM 720 C C . ASP A 1 91 ? -0.355 -11.054 5.800 1.00 75.81 91 ASP A C 1
ATOM 722 O O . ASP A 1 91 ? 0.026 -11.450 4.694 1.00 75.81 91 ASP A O 1
ATOM 726 N N . PHE A 1 92 ? 0.137 -9.936 6.337 1.00 80.81 92 PHE A N 1
ATOM 727 C CA . PHE A 1 92 ? 1.194 -9.158 5.696 1.00 80.81 92 PHE A CA 1
ATOM 728 C C . PHE A 1 92 ? 2.536 -9.899 5.737 1.00 80.81 92 PHE A C 1
ATOM 730 O O . PHE A 1 92 ? 3.192 -10.042 4.701 1.00 80.81 92 PHE A O 1
ATOM 737 N N . LEU A 1 93 ? 2.923 -10.426 6.903 1.00 82.25 93 LEU A N 1
ATOM 738 C CA . LEU A 1 93 ? 4.164 -11.189 7.059 1.00 82.25 93 LEU A CA 1
ATOM 739 C C . LEU A 1 93 ? 4.172 -12.427 6.164 1.00 82.25 93 LEU A C 1
ATOM 741 O O . LEU A 1 93 ? 5.141 -12.663 5.444 1.00 82.25 93 LEU A O 1
ATOM 745 N N . SER A 1 94 ? 3.084 -13.196 6.148 1.00 83.44 94 SER A N 1
ATOM 746 C CA . SER A 1 94 ? 2.961 -14.382 5.295 1.00 83.44 94 SER A CA 1
ATOM 747 C C . SER A 1 94 ? 3.083 -14.035 3.807 1.00 83.44 94 SER A C 1
ATOM 749 O O . SER A 1 94 ? 3.770 -14.743 3.065 1.00 83.44 94 SER A O 1
ATOM 751 N N . SER A 1 95 ? 2.512 -12.903 3.381 1.00 80.00 95 SER A N 1
ATOM 752 C CA . SER A 1 95 ? 2.654 -12.381 2.017 1.00 80.00 95 SER A CA 1
ATOM 753 C C . SER A 1 95 ? 4.112 -12.037 1.686 1.00 80.00 95 SER A C 1
ATOM 755 O O . SER A 1 95 ? 4.610 -12.433 0.627 1.00 80.00 95 SER A O 1
ATOM 757 N N . LEU A 1 96 ? 4.826 -11.374 2.604 1.00 79.94 96 LEU A N 1
ATOM 758 C CA . LEU A 1 96 ? 6.248 -11.048 2.456 1.00 79.94 96 LEU A CA 1
ATOM 759 C C . LEU A 1 96 ? 7.107 -12.321 2.361 1.00 79.94 96 LEU A C 1
ATOM 761 O O . LEU A 1 96 ? 7.887 -12.482 1.418 1.00 79.94 96 LEU A O 1
ATOM 765 N N . PHE A 1 97 ? 6.915 -13.266 3.285 1.00 80.62 97 PHE A N 1
ATOM 766 C CA . PHE A 1 97 ? 7.635 -14.540 3.304 1.00 80.62 97 PHE A CA 1
ATOM 767 C C . PHE A 1 97 ? 7.390 -15.363 2.038 1.00 80.62 97 PHE A C 1
ATOM 769 O O . PHE A 1 97 ? 8.328 -15.950 1.495 1.00 80.62 97 PHE A O 1
ATOM 776 N N . ALA A 1 98 ? 6.164 -15.376 1.510 1.00 81.94 98 ALA A N 1
ATOM 777 C CA . ALA A 1 98 ? 5.854 -16.072 0.265 1.00 81.94 98 ALA A CA 1
ATOM 778 C C . ALA A 1 98 ? 6.664 -15.526 -0.925 1.00 81.94 98 ALA A C 1
ATOM 780 O O . ALA A 1 98 ? 7.079 -16.289 -1.805 1.00 81.94 98 ALA A O 1
ATOM 781 N N . ILE A 1 99 ? 6.927 -14.217 -0.956 1.00 74.50 99 ILE A N 1
ATOM 782 C CA . ILE A 1 99 ? 7.729 -13.581 -2.007 1.00 74.50 99 ILE A CA 1
ATOM 783 C C . ILE A 1 99 ? 9.202 -13.914 -1.852 1.00 74.50 99 ILE A C 1
ATOM 785 O O . ILE A 1 99 ? 9.813 -14.316 -2.842 1.00 74.50 99 ILE A O 1
ATOM 789 N N . VAL A 1 100 ? 9.745 -13.791 -0.638 1.00 74.75 100 VAL A N 1
ATOM 790 C CA . VAL A 1 100 ? 11.147 -14.120 -0.341 1.00 74.75 100 VAL A CA 1
ATOM 791 C C . VAL A 1 100 ? 11.422 -15.590 -0.644 1.00 74.75 100 VAL A C 1
ATOM 793 O O . VAL A 1 100 ? 12.375 -15.905 -1.351 1.00 74.75 100 VAL A O 1
ATOM 796 N N . ARG A 1 101 ? 10.536 -16.500 -0.220 1.00 79.25 101 ARG A N 1
ATOM 797 C CA . ARG A 1 101 ? 10.656 -17.931 -0.521 1.00 79.25 101 ARG A CA 1
ATOM 798 C C . ARG A 1 101 ? 10.684 -18.195 -2.025 1.00 79.25 101 ARG A C 1
ATOM 800 O O . ARG A 1 101 ? 11.521 -18.959 -2.493 1.00 79.25 101 ARG A O 1
ATOM 807 N N . LYS A 1 102 ? 9.799 -17.551 -2.795 1.00 70.81 102 LYS A N 1
ATOM 808 C CA . LYS A 1 102 ? 9.781 -17.684 -4.259 1.00 70.81 102 LYS A CA 1
ATOM 809 C C . LYS A 1 102 ? 11.048 -17.109 -4.904 1.00 70.81 102 LYS A C 1
ATOM 811 O O . LYS A 1 102 ? 11.545 -17.686 -5.864 1.00 70.81 102 LYS A O 1
ATOM 816 N N . ALA A 1 103 ? 11.572 -15.995 -4.393 1.00 64.56 103 ALA A N 1
ATOM 817 C CA . ALA A 1 103 ? 12.834 -15.432 -4.863 1.00 64.56 103 ALA A CA 1
ATOM 818 C C . ALA A 1 103 ? 14.007 -16.392 -4.596 1.00 64.56 103 ALA A C 1
ATOM 820 O O . ALA A 1 103 ? 14.777 -16.659 -5.512 1.00 64.56 103 ALA A O 1
ATOM 821 N N . ASN A 1 104 ? 14.076 -16.996 -3.407 1.00 63.53 104 ASN A N 1
ATOM 822 C CA . ASN A 1 104 ? 15.117 -17.967 -3.053 1.00 63.53 104 ASN A CA 1
ATOM 823 C C . ASN A 1 104 ? 15.039 -19.252 -3.889 1.00 63.53 104 ASN A C 1
ATOM 825 O O . ASN A 1 104 ? 16.066 -19.755 -4.325 1.00 63.53 104 ASN A O 1
ATOM 829 N N . GLN A 1 105 ? 13.837 -19.751 -4.201 1.00 61.12 105 GLN A N 1
ATOM 830 C CA . GLN A 1 105 ? 13.667 -20.896 -5.111 1.00 61.12 105 GLN A CA 1
ATOM 831 C C . GLN A 1 105 ? 14.181 -20.614 -6.533 1.00 61.12 105 GLN A C 1
ATOM 833 O O . GLN A 1 105 ? 14.624 -21.531 -7.220 1.00 61.12 105 GLN A O 1
ATOM 838 N N . ASN A 1 106 ? 14.149 -19.351 -6.969 1.00 58.31 106 ASN A N 1
ATOM 839 C CA . ASN A 1 106 ? 14.689 -18.936 -8.263 1.00 58.31 106 ASN A CA 1
ATOM 840 C C . ASN A 1 106 ? 16.218 -18.731 -8.235 1.00 58.31 106 ASN A C 1
ATOM 842 O O . ASN A 1 106 ? 16.843 -18.697 -9.293 1.00 58.31 106 ASN A O 1
ATOM 846 N N . VAL A 1 107 ? 16.826 -18.601 -7.048 1.00 51.56 107 VAL A N 1
ATOM 847 C CA . VAL A 1 107 ? 18.265 -18.384 -6.831 1.00 51.56 107 VAL A CA 1
ATOM 848 C C . VAL A 1 107 ? 18.868 -19.653 -6.208 1.00 51.56 107 VAL A C 1
ATOM 850 O O . VAL A 1 107 ? 19.234 -19.694 -5.042 1.00 51.56 107 VAL A O 1
ATOM 853 N N . SER A 1 108 ? 18.982 -20.699 -7.033 1.00 48.91 108 SER A N 1
ATOM 854 C CA . SER A 1 108 ? 19.613 -22.002 -6.749 1.00 48.91 108 SER A CA 1
ATOM 855 C C . SER A 1 108 ? 18.930 -22.903 -5.688 1.00 48.91 108 SER A C 1
ATOM 857 O O . SER A 1 108 ? 18.773 -22.511 -4.531 1.00 48.91 108 SER A O 1
ATOM 859 N N . PRO A 1 109 ? 18.628 -24.179 -6.016 1.00 52.34 109 PRO A N 1
ATOM 860 C CA . PRO A 1 109 ? 17.965 -25.126 -5.110 1.00 52.34 109 PRO A CA 1
ATOM 861 C C . PRO A 1 109 ? 18.824 -25.612 -3.924 1.00 52.34 109 PRO A C 1
ATOM 863 O O . PRO A 1 109 ? 18.349 -26.410 -3.128 1.00 52.34 109 PRO A O 1
ATOM 866 N N . ILE A 1 110 ? 20.074 -25.157 -3.778 1.00 50.75 110 ILE A N 1
ATOM 867 C CA . ILE A 1 110 ? 21.001 -25.620 -2.723 1.00 50.75 110 ILE A CA 1
ATOM 868 C C . ILE A 1 110 ? 20.809 -24.856 -1.394 1.00 50.75 110 ILE A C 1
ATOM 870 O O . ILE A 1 110 ? 21.239 -25.320 -0.343 1.00 50.75 110 ILE A O 1
ATOM 874 N N . SER A 1 111 ? 20.126 -23.707 -1.398 1.00 52.16 111 SER A N 1
ATOM 875 C CA . SER A 1 111 ? 19.904 -22.900 -0.184 1.00 52.16 111 SER A CA 1
ATOM 876 C C . SER A 1 111 ? 18.788 -23.423 0.740 1.00 52.16 111 SER A C 1
ATOM 878 O O . SER A 1 111 ? 18.541 -22.835 1.791 1.00 52.16 111 SER A O 1
ATOM 880 N N . SER A 1 112 ? 18.122 -24.533 0.393 1.00 51.19 112 SER A N 1
ATOM 881 C CA . SER A 1 112 ? 16.995 -25.095 1.155 1.00 51.19 112 SER A CA 1
ATOM 882 C C . SER A 1 112 ? 17.386 -25.888 2.409 1.00 51.19 112 SER A C 1
ATOM 884 O O . SER A 1 112 ? 16.502 -26.354 3.117 1.00 51.19 112 SER A O 1
ATOM 886 N N . THR A 1 113 ? 18.676 -26.051 2.708 1.00 52.00 113 THR A N 1
ATOM 887 C CA . THR A 1 113 ? 19.154 -26.949 3.779 1.00 52.00 113 THR A CA 1
ATOM 888 C C . THR A 1 113 ? 19.223 -26.310 5.175 1.00 52.00 113 THR A C 1
ATOM 890 O O . THR A 1 113 ? 19.737 -26.929 6.095 1.00 52.00 113 THR A O 1
ATOM 893 N N . LEU A 1 114 ? 18.746 -25.074 5.359 1.00 50.88 114 LEU A N 1
ATOM 894 C CA . LEU A 1 114 ? 18.773 -24.377 6.662 1.00 50.88 114 LEU A CA 1
ATOM 895 C C . LEU A 1 114 ? 17.374 -24.129 7.256 1.00 50.88 114 LEU A C 1
ATOM 897 O O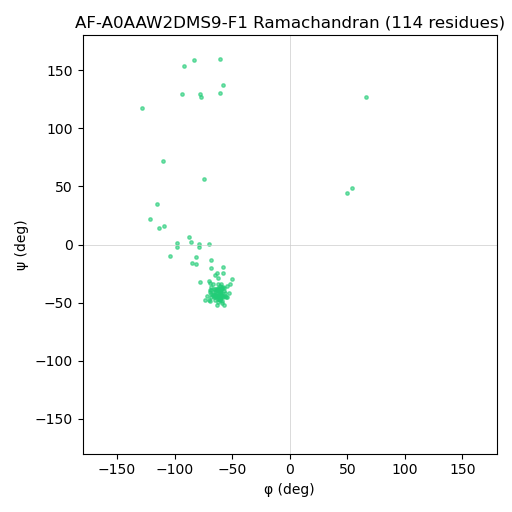 . LEU A 1 114 ? 17.229 -23.311 8.159 1.00 50.88 114 LEU A O 1
ATOM 901 N N . GLY A 1 115 ? 16.346 -24.795 6.722 1.00 52.88 115 GLY A N 1
ATOM 902 C CA . GLY A 1 115 ? 14.951 -24.663 7.156 1.00 52.88 115 GLY A CA 1
ATOM 903 C C . GLY A 1 115 ? 14.300 -25.968 7.625 1.00 52.88 115 GLY A C 1
ATOM 904 O O . GLY A 1 115 ? 13.075 -26.057 7.565 1.00 52.88 115 GLY A O 1
ATOM 905 N N . GLU A 1 116 ? 15.099 -26.958 8.031 1.00 38.47 116 GLU A N 1
ATOM 906 C CA . GLU A 1 116 ? 14.677 -28.045 8.934 1.00 38.47 116 GLU A CA 1
ATOM 907 C C . GLU A 1 116 ? 15.186 -27.735 10.345 1.00 38.47 116 GLU A C 1
ATOM 909 O O . GLU A 1 116 ? 14.409 -27.948 11.302 1.00 38.47 116 GLU A O 1
#

Organism: NCBI:txid425828

Radius of gyration: 15.23 Å; Cα contacts (8 Å, |Δi|>4): 66; chains: 1; bounding box: 36×40×37 Å

Mean predicted aligned error: 7.89 Å

pLDDT: mean 80.59, std 13.03, range [38.47, 94.38]

Solvent-accessible surface area (backbone atoms only — not comparable to full-atom values): 6829 Å² total; per-residue (Å²): 110,70,6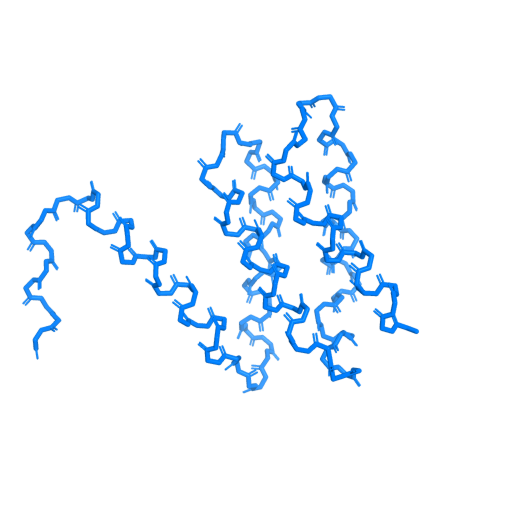8,58,51,51,53,50,30,55,51,48,51,54,53,70,75,56,56,84,90,48,46,70,58,54,44,53,51,52,53,48,43,50,74,68,43,41,65,58,60,34,48,81,65,76,35,55,69,53,47,41,52,33,49,53,29,48,61,60,38,68,77,46,100,64,62,66,68,56,51,52,52,50,51,49,44,54,50,50,48,66,73,71,47,94,74,79,56,67,71,46,51,52,55,52,49,54,50,52,53,53,53,45,62,72,61,52,81,78,75,68,81,82,79,126

Secondary structure (DSSP, 8-state):
-HHHHHHHHHHHHGGGG--GGGHHHHHHHHHHHHHTTHHHHHHTTT-HHHHHHHHHHHHHHHTS---HHHHHHHHHHHHHHHHH-SS--HHHHHHHHHHHHHHHHHS-GGGGGG--